Protein AF-A0A811LQ14-F1 (afdb_monomer_lite)

InterPro domains:
  IPR006150 Cysteine-rich repeat [SM00289] (19-60)
  IPR006150 Cysteine-rich repeat [SM00289] (68-124)

pLDDT: mean 82.77, std 15.77, range [37.88, 96.69]

Structure (mmCIF, N/CA/C/O backbone):
data_AF-A0A811LQ14-F1
#
_entry.id   AF-A0A811LQ14-F1
#
loop_
_atom_site.group_PDB
_atom_site.id
_atom_site.type_symbol
_atom_site.label_atom_id
_atom_site.label_alt_id
_atom_site.label_comp_id
_atom_site.label_asym_id
_atom_site.label_entity_id
_atom_site.label_seq_id
_atom_site.pdbx_PDB_ins_code
_atom_site.Cartn_x
_atom_site.Cartn_y
_atom_site.Cartn_z
_atom_site.occupancy
_atom_site.B_iso_or_equiv
_atom_site.auth_seq_id
_atom_site.auth_comp_id
_atom_site.auth_asym_id
_atom_site.auth_atom_id
_atom_site.pdbx_PDB_model_num
ATOM 1 N N . MET A 1 1 ? -34.916 34.671 -38.581 1.00 37.88 1 MET A N 1
ATOM 2 C CA . MET A 1 1 ? -34.046 33.777 -39.380 1.00 37.88 1 MET A CA 1
ATOM 3 C C . MET A 1 1 ? -32.621 34.287 -39.252 1.00 37.88 1 MET A C 1
ATOM 5 O O . MET A 1 1 ? -32.420 35.449 -39.545 1.00 37.88 1 MET A O 1
ATOM 9 N N . ASN A 1 2 ? -31.609 33.559 -38.799 1.00 40.34 2 ASN A N 1
ATOM 10 C CA . ASN A 1 2 ? -31.531 32.224 -38.225 1.00 40.34 2 ASN A CA 1
ATOM 11 C C . ASN A 1 2 ? -30.378 32.210 -37.214 1.00 40.34 2 ASN A C 1
ATOM 13 O O . ASN A 1 2 ? -29.399 32.935 -37.358 1.00 40.34 2 ASN A O 1
ATOM 17 N N . TYR A 1 3 ? -30.572 31.379 -36.197 1.00 52.16 3 TYR A N 1
ATOM 18 C CA . TYR A 1 3 ? -29.636 30.991 -35.151 1.00 52.16 3 TYR A CA 1
ATOM 19 C C . TYR A 1 3 ? -28.317 30.458 -35.713 1.00 52.16 3 TYR A C 1
ATOM 21 O O . TYR A 1 3 ? -28.346 29.686 -36.666 1.00 52.16 3 TYR A O 1
ATOM 29 N N . LEU A 1 4 ? -27.207 30.726 -35.020 1.00 43.31 4 LEU A N 1
ATOM 30 C CA . LEU A 1 4 ? -26.181 29.701 -34.821 1.00 43.31 4 LEU A CA 1
ATOM 31 C C . LEU A 1 4 ? -25.376 30.002 -33.545 1.00 43.31 4 LEU A C 1
ATOM 33 O O . LEU A 1 4 ? -24.405 30.752 -33.553 1.00 43.31 4 LEU A O 1
ATOM 37 N N . GLN A 1 5 ? -25.829 29.443 -32.419 1.00 51.72 5 GLN A N 1
ATOM 38 C CA . GLN A 1 5 ? -25.016 29.338 -31.209 1.00 51.72 5 GLN A CA 1
ATOM 39 C C . GLN A 1 5 ? -24.037 28.177 -31.397 1.00 51.72 5 GLN A C 1
ATOM 41 O O . GLN A 1 5 ? -24.450 27.037 -31.600 1.00 51.72 5 GLN A O 1
ATOM 46 N N . VAL A 1 6 ? -22.740 28.475 -31.354 1.00 49.53 6 VAL A N 1
ATOM 47 C CA . VAL A 1 6 ? -21.671 27.474 -31.412 1.00 49.53 6 VAL A CA 1
ATOM 48 C C . VAL A 1 6 ? -21.505 26.887 -30.010 1.00 49.53 6 VAL A C 1
ATOM 50 O O . VAL A 1 6 ? -20.891 27.497 -29.141 1.00 49.53 6 VAL A O 1
ATOM 53 N N . LEU A 1 7 ? -22.104 25.720 -29.775 1.00 50.12 7 LEU A N 1
ATOM 54 C CA . LEU A 1 7 ? -21.874 24.905 -28.582 1.00 50.12 7 LEU A CA 1
ATOM 55 C C . LEU A 1 7 ? -20.553 24.146 -28.757 1.00 50.12 7 LEU A C 1
ATOM 57 O O . LEU A 1 7 ? -20.496 23.112 -29.420 1.00 50.12 7 LEU A O 1
ATOM 61 N N . THR A 1 8 ? -19.475 24.668 -28.178 1.00 51.84 8 THR A N 1
ATOM 62 C CA . THR A 1 8 ? -18.214 23.939 -28.010 1.00 51.84 8 THR A CA 1
ATOM 63 C C . THR A 1 8 ? -18.413 22.854 -26.955 1.00 51.84 8 THR A C 1
ATOM 65 O O . THR A 1 8 ? -18.398 23.114 -25.754 1.00 51.84 8 THR A O 1
ATOM 68 N N . ILE A 1 9 ? -18.619 21.619 -27.407 1.00 57.62 9 ILE A N 1
ATOM 69 C CA . ILE A 1 9 ? -18.598 20.437 -26.544 1.00 57.62 9 ILE A CA 1
ATOM 70 C C . ILE A 1 9 ? -17.133 20.192 -26.168 1.00 57.62 9 ILE A C 1
ATOM 72 O O . ILE A 1 9 ? -16.359 19.663 -26.963 1.00 57.62 9 ILE A O 1
ATOM 76 N N . VAL A 1 10 ? -16.730 20.615 -24.968 1.00 55.84 10 VAL A N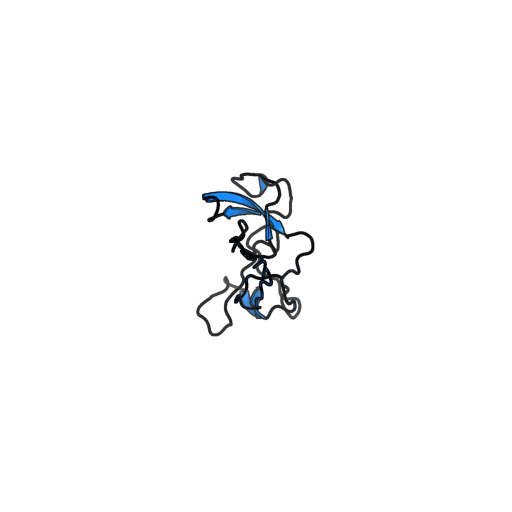 1
ATOM 77 C CA . VAL A 1 10 ? -15.454 20.205 -24.373 1.00 55.84 10 VAL A CA 1
ATOM 78 C C . VAL A 1 10 ? -15.635 18.764 -23.909 1.00 55.84 10 VAL A C 1
ATOM 80 O O . VAL A 1 10 ? -16.197 18.503 -22.848 1.00 55.84 10 VAL A O 1
ATOM 83 N N . SER A 1 11 ? -15.219 17.813 -24.740 1.00 50.09 11 SER A N 1
ATOM 84 C CA . SER A 1 11 ? -15.144 16.408 -24.353 1.00 50.09 11 SER A CA 1
ATOM 85 C C . SER A 1 11 ? -14.082 16.255 -23.261 1.00 50.09 11 SER A C 1
ATOM 87 O O . SER A 1 11 ? -12.893 16.172 -23.556 1.00 50.09 11 SER A O 1
ATOM 89 N N . LEU A 1 12 ? -14.504 16.230 -21.991 1.00 45.66 12 LEU A N 1
ATOM 90 C CA . LEU A 1 12 ? -13.692 15.713 -20.889 1.00 45.66 12 LEU A CA 1
ATOM 91 C C . LEU A 1 12 ? -13.534 14.204 -21.112 1.00 45.66 12 LEU A C 1
ATOM 93 O O . LEU A 1 12 ? -14.328 13.396 -20.639 1.00 45.66 12 LEU A O 1
ATOM 97 N N . SER A 1 13 ? -12.523 13.810 -21.879 1.00 46.41 13 SER A N 1
ATOM 98 C CA . SER A 1 13 ? -12.045 12.434 -21.876 1.00 46.41 13 SER A CA 1
ATOM 99 C C . SER A 1 13 ? -11.379 12.185 -20.526 1.00 46.41 13 SER A C 1
ATOM 101 O O . SER A 1 13 ? -10.192 12.457 -20.353 1.00 46.41 13 SER A O 1
ATOM 103 N N . THR A 1 14 ? -12.152 11.708 -19.548 1.00 43.78 14 THR A N 1
ATOM 104 C CA . THR A 1 14 ? -11.602 11.091 -18.340 1.00 43.78 14 THR A CA 1
ATOM 105 C C . THR A 1 14 ? -10.900 9.818 -18.788 1.00 43.78 14 THR A C 1
ATOM 107 O O . THR A 1 14 ? -11.518 8.761 -18.914 1.00 43.78 14 THR A O 1
ATOM 110 N N . ALA A 1 15 ? -9.620 9.936 -19.130 1.00 44.03 15 ALA A N 1
ATOM 111 C CA . ALA A 1 15 ? -8.778 8.777 -19.322 1.00 44.03 15 ALA A CA 1
ATOM 112 C C . ALA A 1 15 ? -8.810 7.994 -18.008 1.00 44.03 15 ALA A C 1
ATOM 114 O O . ALA A 1 15 ? -8.376 8.488 -16.967 1.00 44.03 15 ALA A O 1
ATOM 115 N N . ILE A 1 16 ? -9.404 6.804 -18.054 1.00 48.91 16 ILE A N 1
ATOM 116 C CA . ILE A 1 16 ? -9.362 5.845 -16.958 1.00 48.91 16 ILE A CA 1
ATOM 117 C C . ILE A 1 16 ? -7.921 5.334 -16.941 1.00 48.91 16 ILE A C 1
ATOM 119 O O . ILE A 1 16 ? -7.592 4.339 -17.582 1.00 48.91 16 ILE A O 1
ATOM 123 N N . TYR A 1 17 ? -7.028 6.081 -16.298 1.00 51.00 17 TYR A N 1
ATOM 124 C CA . TYR A 1 17 ? -5.686 5.597 -16.027 1.00 51.00 17 TYR A CA 1
ATOM 125 C C . TYR A 1 17 ? -5.816 4.576 -14.904 1.00 51.00 17 TYR A C 1
ATOM 127 O O . TYR A 1 17 ? -6.061 4.931 -13.753 1.00 51.00 17 TYR A O 1
ATOM 135 N N . ALA A 1 18 ? -5.698 3.295 -15.249 1.00 59.97 18 ALA A N 1
ATOM 136 C CA . ALA A 1 18 ? -5.409 2.282 -14.248 1.00 59.97 18 ALA A CA 1
ATOM 137 C C . ALA A 1 18 ? -4.107 2.698 -13.546 1.00 59.97 18 ALA A C 1
ATOM 139 O O . ALA A 1 18 ? -3.099 2.921 -14.224 1.00 59.97 18 ALA A O 1
ATOM 140 N N . SER A 1 19 ? -4.149 2.864 -12.219 1.00 74.69 19 SER A N 1
ATOM 141 C CA . SER A 1 19 ? -2.965 3.220 -11.431 1.00 74.69 19 SER A CA 1
ATOM 142 C C . SER A 1 19 ? -1.858 2.209 -11.721 1.00 74.69 19 SER A C 1
ATOM 144 O O . SER A 1 19 ? -2.075 1.000 -11.614 1.00 74.69 19 SER A O 1
ATOM 146 N N . GLU A 1 20 ? -0.665 2.688 -12.089 1.00 86.00 20 GLU A N 1
ATOM 147 C CA . GLU A 1 20 ? 0.492 1.802 -12.259 1.00 86.00 20 GLU A CA 1
ATOM 148 C C . GLU A 1 20 ? 0.846 1.101 -10.936 1.00 86.00 20 GLU A C 1
ATOM 150 O O . GLU A 1 20 ? 1.437 0.023 -10.969 1.00 86.00 20 GLU A O 1
ATOM 155 N N . CYS A 1 21 ? 0.431 1.693 -9.807 1.00 87.88 21 CYS A N 1
ATOM 156 C CA . CYS A 1 21 ? 0.783 1.323 -8.443 1.00 87.88 21 CYS A CA 1
ATOM 157 C C . CYS A 1 21 ? -0.333 0.615 -7.659 1.00 87.88 21 CYS A C 1
ATOM 159 O O . CYS A 1 21 ? -0.354 0.668 -6.431 1.00 87.88 21 CYS A O 1
ATOM 161 N N . TYR A 1 22 ? -1.241 -0.069 -8.364 1.00 84.56 22 TYR A N 1
ATOM 162 C CA . TYR A 1 22 ? -2.369 -0.844 -7.824 1.00 84.56 22 TYR A CA 1
ATOM 163 C C . TYR A 1 22 ? -3.466 0.007 -7.158 1.00 84.56 22 TYR A C 1
ATOM 165 O O . TYR A 1 22 ? -4.603 0.011 -7.632 1.00 84.56 22 TYR A O 1
ATOM 173 N N . HIS A 1 23 ? -3.137 0.768 -6.112 1.00 89.56 23 HIS A N 1
ATOM 174 C CA . HIS A 1 23 ? -4.080 1.615 -5.373 1.00 89.56 23 HIS A CA 1
ATOM 175 C C . HIS A 1 23 ? -4.096 3.064 -5.872 1.00 89.56 23 HIS A C 1
ATOM 177 O O . HIS A 1 23 ? -3.130 3.546 -6.465 1.00 89.56 23 HIS A O 1
ATOM 183 N N . ALA A 1 24 ? -5.197 3.777 -5.613 1.00 90.19 24 ALA A N 1
ATOM 184 C CA . ALA A 1 24 ? -5.341 5.192 -5.974 1.00 90.19 24 ALA A CA 1
ATOM 185 C C . ALA A 1 24 ? -4.576 6.142 -5.031 1.00 90.19 24 ALA A C 1
ATOM 187 O O . ALA A 1 24 ? -4.112 7.191 -5.470 1.00 90.19 24 ALA A O 1
ATOM 188 N N . PHE A 1 25 ? -4.378 5.753 -3.766 1.00 91.50 25 PHE A N 1
ATOM 189 C CA . PHE A 1 25 ? -3.501 6.452 -2.815 1.00 91.50 25 PHE A CA 1
ATOM 190 C C . PHE A 1 25 ? -2.006 6.135 -3.001 1.00 91.50 25 PHE A C 1
ATOM 192 O O . PHE A 1 25 ? -1.186 6.540 -2.175 1.00 91.50 25 PHE A O 1
ATOM 199 N N . ALA A 1 26 ? -1.640 5.388 -4.045 1.00 91.81 26 ALA A N 1
ATOM 200 C CA . ALA A 1 26 ? -0.260 5.051 -4.365 1.00 91.81 26 ALA A CA 1
ATOM 201 C C . ALA A 1 26 ? 0.155 5.695 -5.689 1.00 91.81 26 ALA A C 1
ATOM 203 O O . ALA A 1 26 ? -0.631 5.774 -6.635 1.00 91.81 26 ALA A O 1
ATOM 204 N N . GLU A 1 27 ? 1.407 6.128 -5.768 1.00 91.00 27 GLU A N 1
ATOM 205 C CA . GLU A 1 27 ? 1.988 6.671 -6.989 1.00 91.00 27 GLU A CA 1
ATOM 206 C C . GLU A 1 27 ? 3.404 6.162 -7.206 1.00 91.00 27 GLU A C 1
ATOM 208 O O . GLU A 1 27 ? 4.061 5.623 -6.312 1.00 91.00 27 GLU A O 1
ATOM 213 N N . ARG A 1 28 ? 3.870 6.310 -8.442 1.00 90.31 28 ARG A N 1
ATOM 214 C CA . ARG A 1 28 ? 5.186 5.837 -8.824 1.00 90.31 28 ARG A CA 1
ATOM 215 C C . ARG A 1 28 ? 6.254 6.736 -8.202 1.00 90.31 28 ARG A C 1
ATOM 217 O O . ARG A 1 28 ? 6.358 7.908 -8.558 1.00 90.31 28 ARG A O 1
ATOM 224 N N . SER A 1 29 ? 7.087 6.165 -7.337 1.00 82.19 29 SER A N 1
ATOM 225 C CA . SER A 1 29 ? 8.257 6.850 -6.792 1.00 82.19 29 SER A CA 1
ATOM 226 C C . SER A 1 29 ? 9.361 6.850 -7.844 1.00 82.19 29 SER A C 1
ATOM 228 O O . SER A 1 29 ? 10.097 5.873 -7.982 1.00 82.19 29 SER A O 1
ATOM 230 N N . ASN A 1 30 ? 9.473 7.959 -8.581 1.00 69.62 30 ASN A N 1
ATOM 231 C CA . ASN A 1 30 ? 10.434 8.177 -9.667 1.00 69.62 30 ASN A CA 1
ATOM 232 C C . ASN A 1 30 ? 10.306 7.148 -10.820 1.00 69.62 30 ASN A C 1
ATOM 234 O O . ASN A 1 30 ? 9.706 6.083 -10.703 1.00 69.62 30 ASN A O 1
ATOM 238 N N . GLN A 1 31 ? 10.839 7.441 -12.011 1.00 68.00 31 GLN A N 1
ATOM 239 C CA . GLN A 1 31 ? 10.727 6.537 -13.176 1.00 68.00 31 GLN A CA 1
ATOM 240 C C . GLN A 1 31 ? 11.643 5.293 -13.091 1.00 68.00 31 GLN A C 1
ATOM 242 O O . GLN A 1 31 ? 12.211 4.853 -14.090 1.00 68.00 31 GLN A O 1
ATOM 247 N N . GLU A 1 32 ? 11.780 4.691 -11.911 1.00 76.81 32 GLU A N 1
ATOM 248 C CA . GLU A 1 32 ? 12.654 3.544 -11.668 1.00 76.81 32 GLU A CA 1
ATOM 249 C C . GLU A 1 32 ? 11.967 2.229 -12.068 1.00 76.81 32 GLU A C 1
ATOM 251 O O . GLU A 1 32 ? 10.748 2.064 -11.942 1.00 76.81 32 GLU A O 1
ATOM 256 N N . VAL A 1 33 ? 12.757 1.313 -12.629 1.00 91.19 33 VAL A N 1
ATOM 257 C CA . VAL A 1 33 ? 12.418 -0.106 -12.795 1.00 91.19 33 VAL A CA 1
ATOM 258 C C . VAL A 1 33 ? 13.233 -0.843 -11.746 1.00 91.19 33 VAL A C 1
ATOM 260 O O . VAL A 1 33 ? 14.445 -0.649 -11.683 1.00 91.19 33 VAL A O 1
ATOM 263 N N . CYS A 1 34 ? 12.587 -1.686 -10.955 1.00 92.56 34 CYS A N 1
ATOM 264 C CA . CYS A 1 34 ? 13.202 -2.354 -9.811 1.00 92.56 34 CYS A CA 1
ATOM 265 C C . CYS A 1 34 ? 13.147 -3.879 -9.963 1.00 92.56 34 CYS A C 1
ATOM 267 O O . CYS A 1 34 ? 12.419 -4.414 -10.801 1.00 92.56 34 CYS A O 1
ATOM 269 N N . LYS A 1 35 ? 13.939 -4.595 -9.168 1.00 93.38 35 LYS A N 1
ATOM 270 C CA . LYS A 1 35 ? 13.836 -6.049 -8.975 1.00 93.38 35 LYS A CA 1
ATOM 271 C C . LYS A 1 35 ? 13.448 -6.383 -7.541 1.00 93.38 35 LYS A C 1
ATOM 273 O O . LYS A 1 35 ? 12.750 -7.369 -7.325 1.00 93.38 35 LYS A O 1
ATOM 278 N N . THR A 1 36 ? 13.901 -5.580 -6.584 1.00 91.88 36 THR A N 1
ATOM 279 C CA . THR A 1 36 ? 13.528 -5.660 -5.168 1.00 91.88 36 THR A CA 1
ATOM 280 C C . THR A 1 36 ? 13.195 -4.265 -4.642 1.00 91.88 36 THR A C 1
ATOM 282 O O . THR A 1 36 ? 13.566 -3.264 -5.253 1.00 91.88 36 THR A O 1
ATOM 285 N N . SER A 1 37 ? 12.505 -4.167 -3.499 1.00 90.69 37 SER A N 1
ATOM 286 C CA . SER A 1 37 ? 12.213 -2.859 -2.889 1.00 90.69 37 SER A CA 1
ATOM 287 C C . SER A 1 37 ? 13.492 -2.101 -2.495 1.00 90.69 37 SER A C 1
ATOM 289 O O . SER A 1 37 ? 13.460 -0.881 -2.386 1.00 90.69 37 SER A O 1
ATOM 291 N N . ASP A 1 38 ? 14.636 -2.775 -2.309 1.00 91.12 38 ASP A N 1
ATOM 292 C CA . ASP A 1 38 ? 15.926 -2.114 -2.032 1.00 91.12 38 ASP A CA 1
ATOM 293 C C . ASP A 1 38 ? 16.453 -1.303 -3.221 1.00 91.12 38 ASP A C 1
ATOM 295 O O . ASP A 1 38 ? 17.258 -0.398 -3.023 1.00 91.12 38 ASP A O 1
ATOM 299 N N . ASP A 1 39 ? 15.980 -1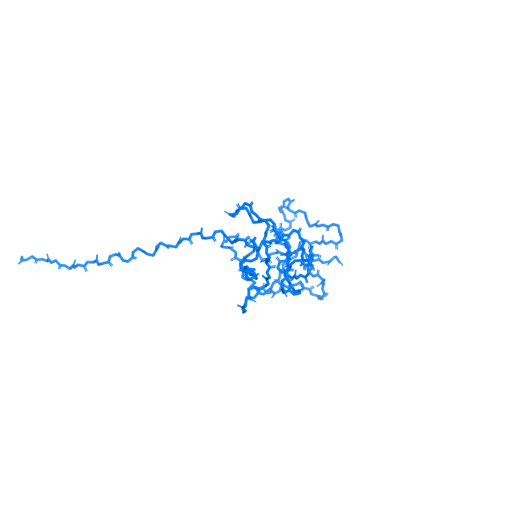.593 -4.436 1.00 91.44 39 ASP A N 1
ATOM 300 C CA . ASP A 1 39 ? 16.318 -0.809 -5.625 1.00 91.44 39 ASP A CA 1
ATOM 301 C C . ASP A 1 39 ? 15.574 0.538 -5.666 1.00 91.44 39 ASP A C 1
ATOM 303 O O . ASP A 1 39 ? 15.905 1.385 -6.493 1.00 91.44 39 ASP A O 1
ATOM 307 N N . CYS A 1 40 ? 14.562 0.732 -4.812 1.00 90.88 40 CYS A N 1
ATOM 308 C CA . CYS A 1 40 ? 13.774 1.956 -4.768 1.00 90.88 40 CYS A CA 1
ATOM 309 C C . CYS A 1 40 ? 14.472 3.031 -3.936 1.00 90.88 40 CYS A C 1
ATOM 311 O O . CYS A 1 40 ? 14.788 2.820 -2.764 1.00 90.88 40 CYS A O 1
ATOM 313 N N . SER A 1 41 ? 14.647 4.214 -4.531 1.00 86.62 41 SER A N 1
ATOM 314 C CA . SER A 1 41 ? 15.278 5.362 -3.863 1.00 86.62 41 SER A CA 1
ATOM 315 C C . SER A 1 41 ? 14.528 5.836 -2.607 1.00 86.62 41 SER A C 1
ATOM 317 O O . SER A 1 41 ? 15.144 6.356 -1.674 1.00 86.62 41 SER A O 1
ATOM 319 N N . ASP A 1 42 ? 13.205 5.665 -2.567 1.00 86.06 42 ASP A N 1
ATOM 320 C CA . ASP A 1 42 ? 12.382 5.982 -1.400 1.00 86.06 42 ASP A CA 1
ATOM 321 C C . ASP A 1 42 ? 12.234 4.757 -0.485 1.00 86.06 42 ASP A C 1
ATOM 323 O O . ASP A 1 42 ? 11.710 3.711 -0.871 1.00 86.06 42 ASP A O 1
ATOM 327 N N . SER A 1 43 ? 12.650 4.921 0.771 1.00 85.56 43 SER A N 1
ATOM 328 C CA . SER A 1 43 ? 12.547 3.905 1.824 1.00 85.56 43 SER A CA 1
ATOM 329 C C . SER A 1 43 ? 11.120 3.449 2.153 1.00 85.56 43 SER A C 1
ATOM 331 O O . SER A 1 43 ? 10.954 2.401 2.767 1.00 85.56 43 SER A O 1
ATOM 333 N N . SER A 1 44 ? 10.098 4.210 1.762 1.00 86.44 44 SER A N 1
ATOM 334 C CA . SER A 1 44 ? 8.683 3.869 1.940 1.00 86.44 44 SER A CA 1
ATOM 335 C C . SER A 1 44 ? 8.054 3.206 0.711 1.00 86.44 44 SER A C 1
ATOM 337 O O . SER A 1 44 ? 6.903 2.774 0.774 1.00 86.44 44 SER A O 1
ATOM 339 N N . SER A 1 45 ? 8.805 3.110 -0.392 1.00 91.00 45 SER A N 1
ATOM 340 C CA . SER A 1 45 ? 8.334 2.522 -1.641 1.00 91.00 45 SER A CA 1
ATOM 341 C C . SER A 1 45 ? 8.611 1.028 -1.726 1.00 91.00 45 SER A C 1
ATOM 343 O O . SER A 1 45 ? 9.671 0.538 -1.327 1.00 91.00 45 SER A O 1
ATOM 345 N N . ASP A 1 46 ? 7.662 0.318 -2.323 1.00 92.06 46 ASP A N 1
ATOM 346 C CA . ASP A 1 46 ? 7.766 -1.098 -2.633 1.00 92.06 46 ASP A CA 1
ATOM 347 C C . ASP A 1 46 ? 7.975 -1.325 -4.127 1.00 92.06 46 ASP A C 1
ATOM 349 O O . ASP A 1 46 ? 7.428 -0.617 -4.975 1.00 92.06 46 ASP A O 1
ATOM 353 N N . CYS A 1 47 ? 8.761 -2.351 -4.447 1.00 92.62 47 CYS A N 1
ATOM 354 C CA . CYS A 1 47 ? 8.921 -2.810 -5.814 1.00 92.62 47 CYS A CA 1
ATOM 355 C C . CYS A 1 47 ? 7.772 -3.748 -6.184 1.00 92.62 47 CYS A C 1
ATOM 357 O O . CYS A 1 47 ? 7.762 -4.914 -5.784 1.00 92.62 47 CYS A O 1
ATOM 359 N N . ILE A 1 48 ? 6.809 -3.249 -6.957 1.00 90.94 48 ILE A N 1
ATOM 360 C CA . ILE A 1 48 ? 5.606 -4.001 -7.326 1.00 90.94 48 ILE A CA 1
ATOM 361 C C . ILE A 1 48 ? 5.507 -4.203 -8.833 1.00 90.94 48 ILE A C 1
ATOM 363 O O . ILE A 1 48 ? 5.967 -3.383 -9.629 1.00 90.94 48 ILE A O 1
ATOM 367 N N . PHE A 1 49 ? 4.901 -5.318 -9.241 1.00 90.62 49 PHE A N 1
ATOM 368 C CA . PHE A 1 49 ? 4.647 -5.585 -10.650 1.00 90.62 49 PHE A CA 1
ATOM 369 C C . PHE A 1 49 ? 3.443 -4.778 -11.141 1.00 90.62 49 PHE A C 1
ATOM 371 O O . PHE A 1 49 ? 2.302 -5.029 -10.756 1.00 90.62 49 PHE A O 1
ATOM 378 N N . SER A 1 50 ? 3.701 -3.829 -12.032 1.00 89.38 50 SER A N 1
ATOM 379 C CA . SER A 1 50 ? 2.683 -3.011 -12.674 1.00 89.38 50 SER A CA 1
ATOM 380 C C . SER A 1 50 ? 2.154 -3.712 -13.923 1.00 89.38 50 SER A C 1
ATOM 382 O O . SER A 1 50 ? 2.868 -3.885 -14.914 1.00 89.38 50 SER A O 1
ATOM 384 N N . VAL A 1 51 ? 0.873 -4.090 -13.898 1.00 87.12 51 VAL A N 1
ATOM 385 C CA . VAL A 1 51 ? 0.203 -4.736 -15.041 1.00 87.12 51 VAL A CA 1
ATOM 386 C C . VAL A 1 51 ? 0.103 -3.787 -16.238 1.00 87.12 51 VAL A C 1
ATOM 388 O O . VAL A 1 51 ? 0.237 -4.229 -17.376 1.00 87.12 51 VAL A O 1
ATOM 391 N N . SER A 1 52 ? -0.076 -2.483 -15.999 1.00 86.19 52 SER A N 1
ATOM 392 C CA . SER A 1 52 ? -0.183 -1.481 -17.067 1.00 86.19 52 SER A CA 1
ATOM 393 C C . SER A 1 52 ? 1.115 -1.331 -17.864 1.00 86.19 52 SER A C 1
ATOM 395 O O . SER A 1 52 ? 1.070 -1.152 -19.079 1.00 86.19 52 SER A O 1
ATOM 397 N N . THR A 1 53 ? 2.271 -1.441 -17.204 1.00 86.81 53 THR A N 1
ATOM 398 C CA . THR A 1 53 ? 3.586 -1.315 -17.857 1.00 86.81 53 THR A CA 1
ATOM 399 C C . THR A 1 53 ? 4.246 -2.655 -18.183 1.00 86.81 53 THR A C 1
ATOM 401 O O . THR A 1 53 ? 5.217 -2.687 -18.944 1.00 86.81 53 THR A O 1
ATOM 404 N N . GLY A 1 54 ? 3.747 -3.757 -17.613 1.00 90.12 54 GLY A N 1
ATOM 405 C CA . GLY A 1 54 ? 4.336 -5.093 -17.719 1.00 90.12 54 GLY A CA 1
ATOM 406 C C . GLY A 1 54 ? 5.710 -5.210 -17.049 1.00 90.12 54 GLY A C 1
ATOM 407 O O . GLY A 1 54 ? 6.532 -6.025 -17.474 1.00 90.12 54 GLY A O 1
ATOM 408 N N . LYS A 1 55 ? 6.004 -4.357 -16.061 1.00 92.19 55 LYS A N 1
ATOM 409 C CA . LYS A 1 55 ? 7.319 -4.243 -15.412 1.00 92.19 55 LYS A CA 1
ATOM 410 C C . LYS A 1 55 ? 7.177 -4.058 -13.907 1.00 92.19 55 LYS A C 1
ATOM 412 O O . LYS A 1 55 ? 6.160 -3.575 -13.422 1.00 92.19 55 LYS A O 1
ATOM 417 N N . HIS A 1 56 ? 8.235 -4.399 -13.181 1.00 93.19 56 HIS A N 1
ATOM 418 C CA . HIS A 1 56 ? 8.375 -4.024 -11.779 1.00 93.19 56 HIS A CA 1
ATOM 419 C C . HIS A 1 56 ? 8.791 -2.554 -11.671 1.00 93.19 56 HIS A C 1
ATOM 421 O O . HIS A 1 56 ? 9.753 -2.132 -12.319 1.00 93.19 56 HIS A O 1
ATOM 427 N N . ILE A 1 57 ? 8.057 -1.783 -10.876 1.00 93.31 57 ILE A N 1
ATOM 428 C CA . ILE A 1 57 ? 8.285 -0.354 -10.646 1.00 93.31 57 ILE A CA 1
ATOM 429 C C . ILE A 1 57 ? 8.215 -0.050 -9.149 1.00 93.31 57 ILE A C 1
ATOM 431 O O . ILE A 1 57 ? 7.600 -0.794 -8.386 1.00 93.31 57 ILE A O 1
ATOM 435 N N . CYS A 1 58 ? 8.840 1.049 -8.743 1.00 92.88 58 CYS A N 1
ATOM 436 C CA . CYS A 1 58 ? 8.777 1.531 -7.369 1.00 92.88 58 CYS A CA 1
ATOM 437 C C . CYS A 1 58 ? 7.502 2.338 -7.145 1.00 92.88 58 CYS A C 1
ATOM 439 O O . CYS A 1 58 ? 7.255 3.320 -7.848 1.00 92.88 58 CYS A O 1
ATOM 441 N N . CYS A 1 59 ? 6.713 1.936 -6.157 1.00 92.06 59 CYS A N 1
ATOM 442 C CA . CYS A 1 59 ? 5.463 2.588 -5.802 1.00 92.06 59 CYS A CA 1
ATOM 443 C C . CYS A 1 59 ? 5.449 2.940 -4.322 1.00 92.06 59 CYS A C 1
ATOM 445 O O . CYS A 1 59 ? 5.683 2.083 -3.471 1.00 92.06 59 CYS A O 1
ATOM 447 N N . GLY A 1 60 ? 5.166 4.205 -4.044 1.00 91.81 60 GLY A N 1
ATOM 448 C CA . GLY A 1 60 ? 5.071 4.762 -2.705 1.00 91.81 60 GLY A CA 1
ATOM 449 C C . GLY A 1 60 ? 3.695 5.361 -2.460 1.00 91.81 60 GLY A C 1
ATOM 450 O O . GLY A 1 60 ? 2.791 5.283 -3.295 1.00 91.81 60 GLY A O 1
ATOM 451 N N . VAL A 1 61 ? 3.537 5.966 -1.289 1.00 91.81 61 VAL A N 1
ATOM 452 C CA . VAL A 1 61 ? 2.336 6.740 -0.972 1.00 91.81 61 VAL A CA 1
ATOM 453 C C . VAL A 1 61 ? 2.305 7.990 -1.837 1.00 91.81 61 VAL A C 1
ATOM 455 O O . VAL A 1 61 ? 3.296 8.709 -1.919 1.00 91.81 61 VAL A O 1
ATOM 458 N N . LYS A 1 62 ? 1.146 8.265 -2.433 1.00 91.38 62 LYS A N 1
ATOM 459 C CA . LYS A 1 62 ? 0.914 9.500 -3.167 1.00 91.38 62 LYS A CA 1
ATOM 460 C C . LYS A 1 62 ? 0.928 10.705 -2.233 1.00 91.38 62 LYS A C 1
ATOM 462 O O . LYS A 1 62 ? 0.258 10.694 -1.196 1.00 91.38 62 LYS A O 1
ATOM 467 N N . GLU A 1 63 ? 1.649 11.757 -2.609 1.00 89.62 63 GLU A N 1
ATOM 468 C CA . GLU A 1 63 ? 1.729 12.965 -1.787 1.00 89.62 63 GLU A CA 1
ATOM 469 C C . GLU A 1 63 ? 0.328 13.558 -1.533 1.00 89.62 63 GLU A C 1
ATOM 471 O O . GLU A 1 63 ? -0.450 13.817 -2.453 1.00 89.62 63 GLU A O 1
ATOM 476 N N . GLY A 1 64 ? -0.012 13.756 -0.254 1.00 91.44 64 GLY A N 1
ATOM 477 C CA . GLY A 1 64 ? -1.300 14.314 0.167 1.00 91.44 64 GLY A CA 1
ATOM 478 C C . GLY A 1 64 ? -2.497 13.358 0.084 1.00 91.44 64 GLY A C 1
ATOM 479 O O . GLY A 1 64 ? -3.613 13.781 0.391 1.00 91.44 64 GLY A O 1
ATOM 480 N N . ALA A 1 65 ? -2.302 12.090 -0.291 1.00 91.94 65 ALA A N 1
ATOM 481 C CA . ALA A 1 65 ? -3.387 11.115 -0.318 1.00 91.94 65 ALA A CA 1
ATOM 482 C C . ALA A 1 65 ? -3.905 10.800 1.093 1.00 91.94 65 ALA A C 1
ATOM 484 O O . ALA A 1 65 ? -3.144 10.665 2.055 1.00 91.94 65 ALA A O 1
ATOM 485 N N . THR A 1 66 ? -5.223 10.631 1.215 1.00 94.50 66 THR A N 1
ATOM 486 C CA . THR A 1 66 ? -5.817 10.098 2.448 1.00 94.50 66 THR A CA 1
ATOM 487 C C . THR A 1 66 ? -5.610 8.590 2.472 1.00 94.50 66 THR A C 1
ATOM 489 O O . THR A 1 66 ? -6.051 7.896 1.557 1.00 94.50 66 THR A O 1
ATOM 492 N N . LEU A 1 67 ? -4.943 8.093 3.514 1.00 94.31 67 LEU A N 1
ATOM 493 C CA . LEU A 1 67 ? -4.598 6.681 3.678 1.00 94.31 67 LEU A CA 1
ATOM 494 C C . LEU A 1 67 ? -5.643 5.917 4.502 1.00 94.31 67 LEU A C 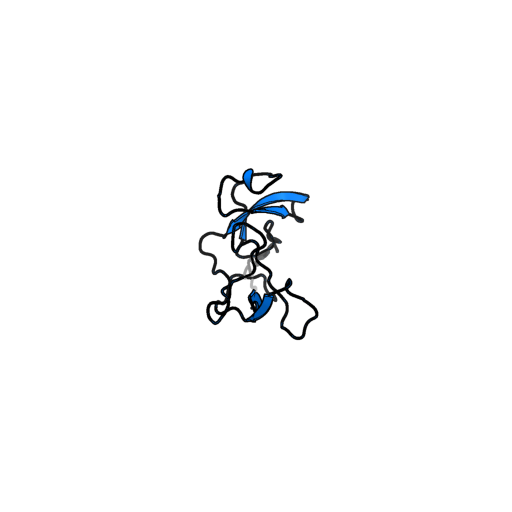1
ATOM 496 O O . LEU A 1 67 ? -6.283 6.518 5.373 1.00 94.31 67 LEU A O 1
ATOM 500 N N . PRO A 1 68 ? -5.806 4.602 4.269 1.00 94.88 68 PRO A N 1
ATOM 501 C CA . PRO A 1 68 ? -6.678 3.761 5.083 1.00 94.88 68 PRO A CA 1
ATOM 502 C C . PRO A 1 68 ? -6.176 3.644 6.523 1.00 94.88 68 PRO A C 1
ATOM 504 O O . PRO A 1 68 ? -4.972 3.661 6.783 1.00 94.88 68 PRO A O 1
ATOM 507 N N . SER A 1 69 ? -7.108 3.487 7.463 1.00 95.75 69 SER A N 1
ATOM 508 C CA . SER A 1 69 ? -6.792 3.326 8.882 1.00 95.75 69 SER A CA 1
ATOM 509 C C . SER A 1 69 ? -7.767 2.378 9.565 1.00 95.75 69 SER A C 1
ATOM 511 O O . SER A 1 69 ? -8.984 2.562 9.509 1.00 95.75 69 SER A O 1
ATOM 513 N N . CYS A 1 70 ? -7.225 1.396 10.274 1.00 96.06 70 CYS A N 1
ATOM 514 C CA . CYS A 1 70 ? -8.013 0.411 10.997 1.00 96.06 70 CYS A CA 1
ATOM 515 C C . CYS A 1 70 ? -8.645 0.979 12.282 1.00 96.06 70 CYS A C 1
ATOM 517 O O . CYS A 1 70 ? -8.045 1.821 12.958 1.00 96.06 70 CYS A O 1
ATOM 519 N N . PRO A 1 71 ? -9.846 0.511 12.664 1.00 95.31 71 PRO A N 1
ATOM 520 C CA . PRO A 1 71 ? -10.503 0.937 13.892 1.00 95.31 71 PRO A CA 1
ATOM 521 C C . PRO A 1 71 ? -9.805 0.394 15.143 1.00 95.31 71 PRO A C 1
ATOM 523 O O . PRO A 1 71 ? -9.101 -0.616 15.111 1.00 95.31 71 PRO A O 1
ATOM 526 N N . SER A 1 72 ? -10.045 1.054 16.278 1.00 93.94 72 SER A N 1
ATOM 527 C CA . SER A 1 72 ? -9.665 0.565 17.615 1.00 93.94 72 SER A CA 1
ATOM 528 C C . SER A 1 72 ? -8.167 0.284 17.813 1.00 93.94 72 SER A C 1
ATOM 530 O O . SER A 1 72 ? -7.803 -0.542 18.644 1.00 93.94 72 SER A O 1
ATOM 532 N N . GLY A 1 73 ? -7.290 0.956 17.058 1.00 91.25 73 GLY A N 1
ATOM 533 C CA . GLY A 1 73 ? -5.838 0.769 17.158 1.00 91.25 73 GLY A CA 1
ATOM 534 C C . GLY A 1 73 ? -5.325 -0.550 16.570 1.00 91.25 73 GLY A C 1
ATOM 535 O O . GLY A 1 73 ? -4.164 -0.893 16.789 1.00 91.25 73 GLY A O 1
ATOM 536 N N . LYS A 1 74 ? -6.168 -1.283 15.830 1.00 95.69 74 LYS A N 1
ATOM 537 C CA . LYS A 1 74 ? -5.755 -2.459 15.056 1.00 95.69 74 LYS A CA 1
ATOM 538 C C . LYS A 1 74 ? -4.719 -2.062 14.005 1.00 95.69 74 LYS A C 1
ATOM 540 O O . LYS A 1 74 ? -4.705 -0.930 13.521 1.00 95.69 74 LYS A O 1
ATOM 545 N N . GLN A 1 75 ? -3.853 -2.999 13.645 1.00 95.31 75 GLN A N 1
ATOM 546 C CA . GLN A 1 75 ? -2.824 -2.764 12.641 1.00 95.31 75 GLN A CA 1
ATOM 547 C C . GLN A 1 75 ? -3.393 -2.982 11.244 1.00 95.31 75 GLN A C 1
ATOM 549 O O . GLN A 1 75 ? -4.077 -3.973 10.994 1.00 95.31 75 GLN A O 1
ATOM 554 N N . LEU A 1 76 ? -3.092 -2.057 10.336 1.00 95.25 76 LEU A N 1
ATOM 555 C CA . LEU A 1 76 ? -3.370 -2.231 8.918 1.00 95.25 76 LEU A CA 1
ATOM 556 C C . LEU A 1 76 ? -2.448 -3.315 8.359 1.00 95.25 76 LEU A C 1
ATOM 558 O O . LEU A 1 76 ? -1.246 -3.300 8.624 1.00 95.25 76 LEU A O 1
ATOM 562 N N . PHE A 1 77 ? -2.996 -4.230 7.565 1.00 94.06 77 PHE A N 1
ATOM 563 C CA . PHE A 1 77 ? -2.179 -5.194 6.845 1.00 94.06 77 PHE A CA 1
ATOM 564 C C . PHE A 1 77 ? -1.228 -4.471 5.886 1.00 94.06 77 PHE A C 1
ATOM 566 O O . PHE A 1 77 ? -1.653 -3.621 5.100 1.00 94.06 77 PHE A O 1
ATOM 573 N N . GLN A 1 78 ? 0.052 -4.830 5.931 1.00 90.19 78 GLN A N 1
ATOM 574 C CA . GLN A 1 78 ? 1.095 -4.295 5.062 1.00 90.19 78 GLN A CA 1
ATOM 575 C C . GLN A 1 78 ? 1.952 -5.457 4.563 1.00 90.19 78 GLN A C 1
ATOM 577 O O . GLN A 1 78 ? 2.621 -6.116 5.355 1.00 90.19 78 GLN A O 1
ATOM 582 N N . ASN A 1 79 ? 1.944 -5.708 3.251 1.00 84.69 79 ASN A N 1
ATOM 583 C CA . ASN A 1 79 ? 2.806 -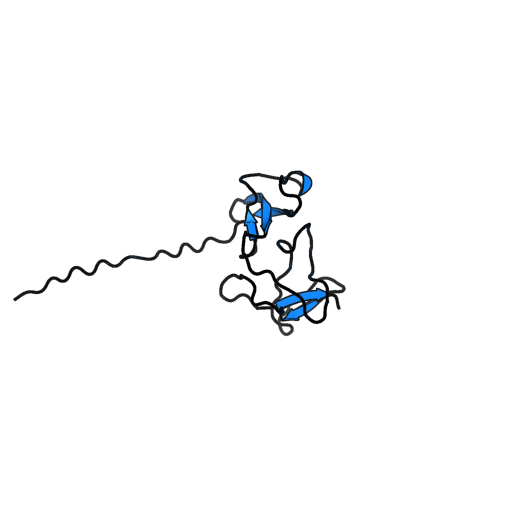6.720 2.622 1.00 84.69 79 ASN A CA 1
ATOM 584 C C . ASN A 1 79 ? 4.104 -6.118 2.053 1.00 84.69 79 ASN A C 1
ATOM 586 O O . ASN A 1 79 ? 4.687 -6.640 1.106 1.00 84.69 79 ASN A O 1
ATOM 590 N N . GLY A 1 80 ? 4.517 -4.973 2.589 1.00 86.56 80 GLY A N 1
ATOM 591 C CA . GLY A 1 80 ? 5.614 -4.171 2.074 1.00 86.56 80 GLY A CA 1
ATOM 592 C C . GLY A 1 80 ? 6.045 -3.113 3.082 1.00 86.56 80 GLY A C 1
ATOM 593 O O . GLY A 1 80 ? 5.690 -3.179 4.259 1.00 86.56 80 GLY A O 1
ATOM 594 N N . ARG A 1 81 ? 6.830 -2.142 2.629 1.00 87.56 81 ARG A N 1
ATOM 595 C CA . ARG A 1 81 ? 7.399 -1.076 3.465 1.00 87.56 81 ARG A CA 1
ATOM 596 C C . ARG A 1 81 ? 6.386 -0.022 3.878 1.00 87.56 81 ARG A C 1
ATOM 598 O O . ARG A 1 81 ? 6.585 0.639 4.896 1.00 87.56 81 ARG A O 1
ATOM 605 N N . GLY A 1 82 ? 5.334 0.158 3.084 1.00 85.31 82 GLY A N 1
ATOM 606 C CA . GLY A 1 82 ? 4.381 1.242 3.268 1.00 85.31 82 GLY A CA 1
ATOM 607 C C . GLY A 1 82 ? 2.914 0.808 3.242 1.00 85.31 82 GLY A C 1
ATOM 608 O O . GLY A 1 82 ? 2.570 -0.296 2.815 1.00 85.31 82 GLY A O 1
ATOM 609 N N . PRO A 1 83 ? 2.005 1.718 3.637 1.00 84.69 83 PRO A N 1
ATOM 610 C CA . PRO A 1 83 ? 0.561 1.506 3.536 1.00 84.69 83 PRO A CA 1
ATOM 611 C C . PRO A 1 83 ? 0.080 1.439 2.078 1.00 84.69 83 PRO A C 1
ATOM 613 O O . PRO A 1 83 ? -1.002 0.920 1.822 1.00 84.69 83 PRO A O 1
ATOM 616 N N . ALA A 1 84 ? 0.907 1.882 1.122 1.00 85.31 84 ALA A N 1
ATOM 617 C CA . ALA A 1 84 ? 0.714 1.667 -0.310 1.00 85.31 84 ALA A CA 1
ATOM 618 C C . ALA A 1 84 ? 0.595 0.175 -0.690 1.00 85.31 84 ALA A C 1
ATOM 620 O O . ALA A 1 84 ? 0.043 -0.132 -1.736 1.00 85.31 84 ALA A O 1
ATOM 621 N N . SER A 1 85 ? 1.051 -0.746 0.165 1.00 85.75 85 SER A N 1
ATOM 622 C CA . SER A 1 85 ? 1.023 -2.200 -0.059 1.00 85.75 85 SER A CA 1
ATOM 623 C C . SER A 1 85 ? -0.037 -2.922 0.785 1.00 85.75 85 SER A C 1
ATOM 625 O O . SER A 1 85 ? 0.098 -4.109 1.093 1.00 85.75 85 SER A O 1
ATOM 627 N N . THR A 1 86 ? -1.079 -2.204 1.215 1.00 91.00 86 THR A N 1
ATOM 628 C CA . THR A 1 86 ? -2.208 -2.788 1.952 1.00 91.00 86 THR A CA 1
ATOM 629 C C . THR A 1 86 ? -3.200 -3.517 1.038 1.00 91.00 86 THR A C 1
ATOM 631 O O . THR A 1 86 ? -3.076 -3.493 -0.187 1.00 91.00 86 THR A O 1
ATOM 634 N N . ILE A 1 87 ? -4.205 -4.165 1.630 1.00 91.00 87 ILE A N 1
ATOM 635 C CA . ILE A 1 87 ? -5.291 -4.847 0.920 1.00 91.00 87 ILE A CA 1
ATOM 636 C C . ILE A 1 87 ? -6.607 -4.130 1.224 1.00 91.00 87 ILE A C 1
ATOM 638 O O . ILE A 1 87 ? -7.020 -4.036 2.381 1.00 91.00 87 ILE A O 1
ATOM 642 N N . ILE A 1 88 ? -7.260 -3.662 0.159 1.00 90.81 88 ILE A N 1
ATOM 643 C CA . ILE A 1 88 ? -8.674 -3.281 0.169 1.00 90.81 88 ILE A CA 1
ATOM 644 C C . ILE A 1 88 ? -9.453 -4.575 -0.061 1.00 90.81 88 ILE A C 1
ATOM 646 O O . ILE A 1 88 ? -9.241 -5.232 -1.079 1.00 90.81 88 ILE A O 1
ATOM 650 N N . CYS A 1 89 ? -10.293 -4.952 0.893 1.00 89.69 89 CYS A N 1
ATOM 651 C CA . CYS A 1 89 ? -11.121 -6.154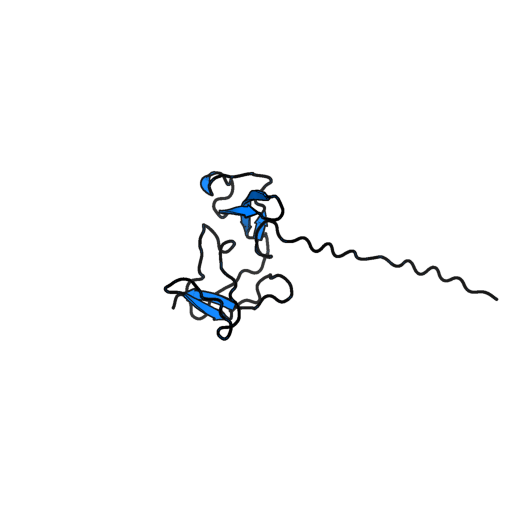 0.824 1.00 89.69 89 CYS A CA 1
ATOM 652 C C . CYS A 1 89 ? -12.568 -5.764 0.540 1.00 89.69 89 CYS A C 1
ATOM 654 O O . CYS A 1 89 ? -13.010 -4.676 0.914 1.00 89.69 89 CYS A O 1
ATOM 656 N N . ALA A 1 90 ? -13.323 -6.632 -0.122 1.00 83.44 90 ALA A N 1
ATOM 657 C CA . ALA A 1 90 ? -14.763 -6.462 -0.190 1.00 83.44 90 ALA A CA 1
ATOM 658 C C . ALA A 1 90 ? -15.418 -6.554 1.201 1.00 83.44 90 ALA A C 1
ATOM 660 O O . ALA A 1 90 ? -14.800 -7.003 2.163 1.00 83.44 90 ALA A O 1
ATOM 661 N N . ALA A 1 91 ? -16.660 -6.082 1.322 1.00 70.19 91 ALA A N 1
ATOM 662 C CA . ALA A 1 91 ? -17.406 -6.155 2.577 1.00 70.19 91 ALA A CA 1
ATOM 663 C C . ALA A 1 91 ? -17.422 -7.602 3.135 1.00 70.19 91 ALA A C 1
ATOM 665 O O . ALA A 1 91 ? -17.307 -8.551 2.363 1.00 70.19 91 ALA A O 1
ATOM 666 N N . PRO A 1 92 ? -17.530 -7.798 4.464 1.00 62.00 92 PRO A N 1
ATOM 667 C CA . PRO A 1 92 ? -17.326 -9.099 5.121 1.00 62.00 92 PRO A CA 1
ATOM 668 C C . PRO A 1 92 ? -18.279 -10.231 4.686 1.00 62.00 92 PRO A C 1
ATOM 670 O O . PRO A 1 92 ? -18.095 -11.374 5.100 1.00 62.00 92 PRO A O 1
ATOM 673 N N . ASP A 1 93 ? -19.304 -9.926 3.895 1.00 62.78 93 ASP A N 1
ATOM 674 C CA . ASP A 1 93 ? -20.230 -10.863 3.258 1.00 62.78 93 ASP A CA 1
ATOM 675 C C . ASP A 1 93 ? -19.799 -11.330 1.853 1.00 62.78 93 ASP A C 1
ATOM 677 O O . ASP A 1 93 ? -20.422 -12.234 1.293 1.00 62.78 93 ASP A O 1
ATOM 681 N N . GLU A 1 94 ? -18.718 -10.777 1.303 1.00 64.38 94 GLU A N 1
ATOM 682 C CA . GLU A 1 94 ? -18.105 -11.194 0.042 1.00 64.38 94 GLU A CA 1
ATOM 683 C C . GLU A 1 94 ? -16.886 -12.112 0.287 1.00 64.38 94 GLU A C 1
ATOM 685 O O . GLU A 1 94 ? -16.265 -12.102 1.348 1.00 64.38 94 GLU A O 1
ATOM 690 N N . GLU A 1 95 ? -16.545 -12.963 -0.688 1.00 62.41 95 GLU A N 1
ATOM 691 C CA . GLU A 1 95 ? -15.543 -14.041 -0.547 1.00 62.41 95 GLU A CA 1
ATOM 692 C C . GLU A 1 95 ? -14.081 -13.571 -0.364 1.00 62.41 95 GLU A C 1
ATOM 694 O O . GLU A 1 95 ? -13.183 -14.413 -0.250 1.00 62.41 95 GLU A O 1
ATOM 699 N N . ASP A 1 96 ? -13.817 -12.263 -0.299 1.00 66.19 96 ASP A N 1
ATOM 700 C CA . ASP A 1 96 ? -12.468 -11.724 -0.132 1.00 66.19 96 ASP A CA 1
ATOM 701 C C . ASP A 1 96 ? -11.943 -11.973 1.285 1.00 66.19 96 ASP A C 1
ATOM 703 O O . ASP A 1 96 ? -12.303 -11.316 2.264 1.00 66.19 96 ASP A O 1
ATOM 707 N N . ARG A 1 97 ? -11.033 -12.943 1.393 1.00 75.38 97 ARG A N 1
ATOM 708 C CA . ARG A 1 97 ? -10.383 -13.289 2.657 1.00 75.38 97 ARG A CA 1
ATOM 709 C C . ARG A 1 97 ? -9.114 -12.476 2.849 1.00 75.38 97 ARG A C 1
ATOM 711 O O . ARG A 1 97 ? -8.195 -12.530 2.032 1.00 75.38 97 ARG A O 1
ATOM 718 N N . CYS A 1 98 ? -9.052 -11.775 3.976 1.00 90.00 98 CYS A N 1
ATOM 719 C CA . CYS A 1 98 ? -7.804 -11.222 4.479 1.00 90.00 98 CYS A CA 1
ATOM 720 C C . CYS A 1 98 ? -6.820 -12.344 4.863 1.00 90.00 98 CYS A C 1
ATOM 722 O O . CYS A 1 98 ? -7.248 -13.467 5.145 1.00 90.00 98 CYS A O 1
ATOM 724 N N . PRO A 1 99 ? -5.505 -12.060 4.871 1.00 91.81 99 PRO A N 1
ATOM 725 C CA . PRO A 1 99 ? -4.496 -13.001 5.353 1.00 91.81 99 PRO A CA 1
ATOM 726 C C . PRO A 1 99 ? -4.723 -13.421 6.811 1.00 91.81 99 PRO A C 1
ATOM 728 O O . PRO A 1 99 ? -5.365 -12.702 7.574 1.00 91.81 99 PRO A O 1
ATOM 731 N N . ASP A 1 100 ? -4.145 -14.557 7.213 1.00 91.19 100 ASP A N 1
ATOM 732 C CA . ASP A 1 100 ? -4.261 -15.077 8.581 1.00 91.19 100 ASP A CA 1
ATOM 733 C C . ASP A 1 100 ? -3.882 -14.023 9.638 1.00 91.19 100 ASP A C 1
ATOM 735 O O . ASP A 1 100 ? -2.863 -13.336 9.524 1.00 91.19 100 ASP A O 1
ATOM 739 N N . GLY A 1 101 ? -4.703 -13.913 10.687 1.00 92.69 101 GLY A N 1
ATOM 740 C CA . GLY A 1 101 ? -4.552 -12.909 11.746 1.00 92.69 101 GLY A CA 1
ATOM 741 C C . GLY A 1 101 ? -5.086 -11.518 11.386 1.00 92.69 101 GLY A C 1
ATOM 742 O O . GLY A 1 101 ? -4.943 -10.589 12.185 1.00 92.69 101 GLY A O 1
ATOM 743 N N . PHE A 1 102 ? -5.704 -11.366 10.212 1.00 94.06 102 PHE A N 1
ATOM 744 C CA . PHE A 1 102 ? -6.386 -10.151 9.784 1.00 94.06 102 PHE A CA 1
ATOM 745 C C . PHE A 1 102 ? -7.828 -10.454 9.378 1.00 94.06 102 PHE A C 1
ATOM 747 O O . PHE A 1 102 ? -8.123 -11.460 8.737 1.00 94.06 102 PHE A O 1
ATOM 754 N N . ALA A 1 103 ? -8.724 -9.527 9.694 1.00 92.25 103 ALA A N 1
ATOM 755 C CA . ALA A 1 103 ? -10.116 -9.544 9.284 1.00 92.25 103 ALA A CA 1
ATOM 756 C C . ALA A 1 103 ? -10.441 -8.285 8.482 1.00 92.25 103 ALA A C 1
ATOM 758 O O . ALA A 1 103 ? -9.871 -7.213 8.704 1.00 92.25 103 ALA A O 1
ATOM 759 N N . CYS A 1 104 ? -11.381 -8.418 7.552 1.00 92.81 104 CYS A N 1
ATOM 760 C CA . CYS A 1 104 ? -11.862 -7.281 6.793 1.00 92.81 104 CYS A CA 1
ATOM 761 C C . CYS A 1 104 ? -12.703 -6.378 7.704 1.00 92.81 104 CYS A C 1
ATOM 763 O O . CYS A 1 104 ? -13.694 -6.821 8.289 1.00 92.81 104 CYS A O 1
ATOM 765 N N . ALA A 1 105 ? -12.293 -5.122 7.854 1.00 93.06 105 ALA A N 1
ATOM 766 C CA . ALA A 1 105 ? -12.970 -4.147 8.698 1.00 93.06 105 ALA A CA 1
ATOM 767 C C . ALA A 1 105 ? -13.118 -2.814 7.967 1.00 93.06 105 ALA A C 1
ATOM 769 O O . ALA A 1 105 ? -12.298 -2.449 7.122 1.00 93.06 105 ALA A O 1
ATOM 770 N N . GLU A 1 106 ? -14.171 -2.077 8.307 1.00 94.12 106 GLU A N 1
ATOM 771 C CA . GLU A 1 106 ? -14.392 -0.749 7.753 1.00 94.12 106 GLU A CA 1
ATOM 772 C C . GLU A 1 106 ? -13.274 0.202 8.203 1.00 94.12 106 GLU A C 1
ATOM 774 O O . GLU A 1 106 ? -12.945 0.293 9.391 1.00 94.12 106 GLU A O 1
ATOM 779 N N . SER A 1 107 ? -12.679 0.907 7.242 1.00 94.94 107 SER A N 1
ATOM 780 C CA . SER A 1 107 ? -11.672 1.925 7.510 1.00 94.94 107 SER A CA 1
ATOM 781 C C . SER A 1 107 ? -12.297 3.115 8.235 1.00 94.94 107 SER A C 1
ATOM 783 O O . SER A 1 107 ? -13.360 3.612 7.873 1.00 94.94 107 SER A O 1
ATOM 785 N N . THR A 1 108 ? -11.582 3.631 9.231 1.00 96.69 108 THR A N 1
ATOM 786 C CA . THR A 1 108 ? -11.943 4.861 9.960 1.00 96.69 108 THR A CA 1
ATOM 787 C C . THR A 1 108 ? -11.753 6.134 9.137 1.00 96.69 108 THR A C 1
ATOM 789 O O . THR A 1 108 ? -12.289 7.184 9.488 1.00 96.69 108 THR A O 1
ATOM 792 N N . THR A 1 109 ? -10.991 6.051 8.049 1.00 95.38 109 THR A N 1
ATOM 793 C CA . THR A 1 109 ? -10.808 7.122 7.068 1.00 95.38 109 THR A CA 1
ATOM 794 C C . THR A 1 109 ? -11.549 6.792 5.777 1.00 95.38 109 THR A C 1
ATOM 796 O O . THR A 1 109 ? -11.633 5.626 5.383 1.00 95.38 109 THR A O 1
ATOM 799 N N . ASP A 1 110 ? -12.034 7.829 5.092 1.00 93.38 110 ASP A N 1
ATOM 800 C CA . ASP A 1 110 ? -12.498 7.737 3.705 1.00 93.38 110 ASP A CA 1
ATOM 801 C C . ASP A 1 110 ? -11.296 7.936 2.771 1.00 93.38 110 ASP A C 1
ATOM 803 O O . ASP A 1 110 ? -11.030 9.027 2.269 1.00 93.38 110 ASP A O 1
ATOM 807 N N . PHE A 1 111 ? -10.476 6.892 2.653 1.00 93.56 111 PHE A N 1
ATOM 808 C CA . PHE A 1 111 ? -9.215 6.943 1.914 1.00 93.56 111 PHE A CA 1
ATOM 809 C C . PHE A 1 111 ? -9.426 7.045 0.399 1.00 93.56 111 PHE A C 1
ATOM 811 O O . PHE A 1 111 ? -10.477 6.667 -0.130 1.00 93.56 111 PHE A O 1
ATOM 818 N N . GLU A 1 112 ? -8.406 7.549 -0.302 1.00 92.06 112 GLU A N 1
ATOM 819 C CA . GLU A 1 112 ? -8.452 7.745 -1.754 1.00 92.06 112 GLU A CA 1
ATOM 820 C C . GLU A 1 112 ? -8.478 6.393 -2.477 1.00 92.06 112 GLU A C 1
ATOM 822 O O . GLU A 1 112 ? -7.517 5.630 -2.452 1.00 92.06 112 GLU A O 1
ATOM 827 N N . LYS A 1 113 ? -9.588 6.088 -3.144 1.00 88.69 113 LYS A N 1
ATOM 828 C CA . LYS A 1 113 ? -9.839 4.793 -3.784 1.00 88.69 113 LYS A CA 1
ATOM 829 C C . LYS A 1 113 ? -10.417 4.965 -5.182 1.00 88.69 113 LYS A C 1
ATOM 831 O O . LYS A 1 113 ? -10.938 6.024 -5.533 1.00 88.69 113 LYS A O 1
ATOM 836 N N . ILE A 1 114 ? -10.314 3.918 -5.993 1.00 85.44 114 ILE A N 1
ATOM 837 C CA . ILE A 1 114 ? -10.944 3.875 -7.314 1.00 85.44 114 ILE A CA 1
ATOM 838 C C . ILE A 1 114 ? -12.464 3.831 -7.115 1.00 85.44 114 ILE A C 1
ATOM 840 O O .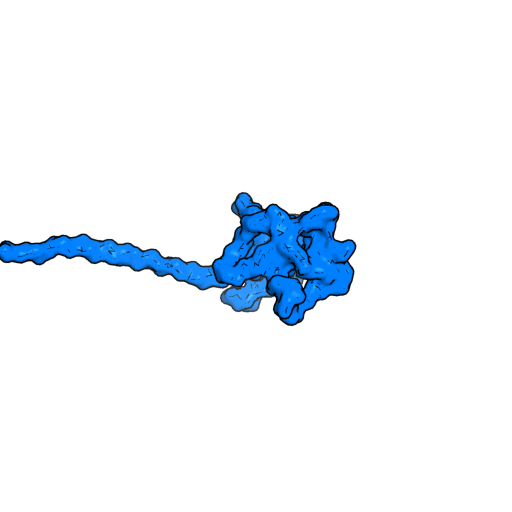 ILE A 1 114 ? -12.966 3.197 -6.186 1.00 85.44 114 ILE A O 1
ATOM 844 N N . ASN A 1 115 ? -13.209 4.517 -7.983 1.00 83.75 115 ASN A N 1
ATOM 845 C CA . ASN A 1 115 ? -14.665 4.579 -7.887 1.00 83.75 115 ASN A CA 1
ATOM 846 C C . ASN A 1 115 ? -15.288 3.170 -7.865 1.00 83.75 115 ASN A C 1
ATOM 848 O O . ASN A 1 115 ? -14.989 2.347 -8.730 1.00 83.75 115 ASN A O 1
ATOM 852 N N . GLY A 1 116 ? -16.158 2.916 -6.886 1.00 83.31 116 GLY A N 1
ATOM 853 C CA . GLY A 1 116 ? -16.801 1.620 -6.666 1.00 83.31 116 GLY A CA 1
ATOM 854 C C . GLY A 1 116 ? -16.034 0.652 -5.758 1.00 83.31 116 GLY A C 1
ATOM 855 O O . GLY A 1 116 ? -16.591 -0.386 -5.419 1.00 83.31 116 GLY A O 1
ATOM 856 N N . GLN A 1 117 ? -14.805 0.969 -5.329 1.00 86.50 117 GLN A N 1
ATOM 857 C CA . GLN A 1 117 ? -14.126 0.184 -4.293 1.00 86.50 117 GLN A CA 1
ATOM 858 C C . GLN A 1 117 ? -14.791 0.380 -2.923 1.00 86.50 117 GLN A C 1
ATOM 860 O O . GLN A 1 117 ? -15.275 1.468 -2.596 1.00 86.50 117 GLN A O 1
ATOM 865 N N . SER A 1 118 ? -14.792 -0.682 -2.117 1.00 89.62 118 SER A N 1
ATOM 866 C CA . SER A 1 118 ? -15.280 -0.658 -0.739 1.00 89.62 118 SER A CA 1
ATOM 867 C C . SER A 1 118 ? -14.435 0.287 0.131 1.00 89.62 118 SER A C 1
ATOM 869 O O . SER A 1 118 ? -13.292 0.622 -0.191 1.00 89.62 118 SER A O 1
ATOM 871 N N . ASN A 1 119 ? -14.982 0.695 1.278 1.00 93.12 119 ASN A N 1
ATOM 872 C CA . ASN A 1 119 ? -14.210 1.380 2.319 1.00 93.12 119 ASN A CA 1
ATOM 873 C C . ASN A 1 119 ? -13.644 0.403 3.364 1.00 93.12 119 ASN A C 1
ATOM 875 O O . ASN A 1 119 ? -13.527 0.748 4.537 1.00 93.12 119 ASN A O 1
ATOM 879 N N . TYR A 1 120 ? -13.341 -0.829 2.959 1.00 93.69 120 TYR A N 1
ATOM 880 C CA . TYR A 1 120 ? -12.918 -1.894 3.860 1.00 93.69 120 TYR A CA 1
ATOM 881 C C . TYR A 1 120 ? -11.474 -2.302 3.584 1.00 93.69 120 TYR A C 1
ATOM 883 O O . TYR A 1 120 ? -11.030 -2.362 2.438 1.00 93.69 120 TYR A O 1
ATOM 891 N N . VAL A 1 121 ? -10.735 -2.573 4.654 1.00 94.00 121 VAL A N 1
ATOM 892 C CA . VAL A 1 121 ? -9.324 -2.960 4.600 1.00 94.00 121 VAL A CA 1
ATOM 893 C C . VAL A 1 121 ? -9.034 -4.092 5.573 1.00 94.00 121 VAL A C 1
ATOM 895 O O . VAL A 1 121 ? -9.757 -4.303 6.549 1.00 94.00 121 VAL A O 1
ATOM 898 N N . CYS A 1 122 ? -7.961 -4.830 5.310 1.00 94.12 122 CYS A N 1
ATOM 899 C CA . CYS A 1 122 ? -7.529 -5.899 6.199 1.00 94.12 122 CYS A CA 1
ATOM 900 C C . CYS A 1 122 ? -6.868 -5.331 7.460 1.00 94.12 122 CYS A C 1
ATOM 902 O O . CYS A 1 122 ? -5.815 -4.695 7.392 1.00 94.12 122 CYS A O 1
ATOM 904 N N . CYS A 1 123 ? -7.481 -5.596 8.613 1.00 94.94 123 CYS A N 1
ATOM 905 C CA . CYS A 1 123 ? -7.061 -5.122 9.928 1.00 94.94 123 CYS A CA 1
ATOM 906 C C . CYS A 1 123 ? -6.758 -6.289 10.860 1.00 94.94 123 CYS A C 1
ATOM 908 O O . CYS A 1 123 ? -7.469 -7.288 10.825 1.00 94.94 123 CYS A O 1
ATOM 910 N N . SER A 1 124 ? -5.738 -6.161 11.711 1.00 95.81 124 SER A N 1
ATOM 911 C CA . SER A 1 124 ? -5.380 -7.216 12.664 1.00 95.81 124 SER A CA 1
ATOM 912 C C . SER A 1 124 ? -6.578 -7.592 13.541 1.00 95.81 124 SER A C 1
ATOM 914 O O . SER A 1 124 ? -7.350 -6.714 13.953 1.00 95.81 124 SER A O 1
ATOM 916 N N . GLU A 1 125 ? -6.745 -8.881 13.825 1.00 89.56 125 GLU A N 1
ATOM 917 C CA . GLU A 1 125 ? -7.791 -9.376 14.733 1.00 89.56 125 GLU A CA 1
ATOM 918 C C . GLU A 1 125 ? -7.629 -8.868 16.171 1.00 89.56 125 GLU A C 1
ATOM 920 O O . GLU A 1 125 ? -6.484 -8.713 16.652 1.00 89.56 125 GLU A O 1
#

Radius of gyration: 18.9 Å; chains: 1; bounding box: 50×49×57 Å

Sequence (125 aa):
MNYLQVLTIVSLSTAIYASECYHAFAERSNQEVCKTSDDCSDSSSDCIFSVSTGKHICCGVKEGATLPSCPSGKQLFQNGRGPASTIICAAPDEEDRCPDGFACAESTTDFEKINGQSNYVCCSE

Secondary structure (DSSP, 8-state):
-------------------TTSSTTEEEEEEEE-SSGGG-SSTT-EEEEETTTTEEEEEEEPTTPPPP--GGGPPBP-SSSSGGG--B---TTSS-PPPTTEEEEE-SS-----TT--SEEEEE-

Foldseek 3Di:
DDDDDDPDDPPPPPPPPCAQLNWQQKHFQPPDFDDFQVSGPDQQWTFDQGPVVRGTTTMHGDPPWFAFADPPPWDFDAPDNHSSRWDQAPDQPDPGDDPPQWDWDATPDPTGGDPPGGNITTTGD

Organism: NCBI:txid465554